Protein AF-A0A9P7D5C2-F1 (afdb_monomer_lite)

Structure (mmCIF, N/CA/C/O backbone):
data_AF-A0A9P7D5C2-F1
#
_entry.id   AF-A0A9P7D5C2-F1
#
loop_
_atom_site.group_PDB
_atom_site.id
_atom_site.type_symbol
_atom_site.label_atom_id
_atom_site.label_alt_id
_atom_site.label_comp_id
_atom_site.label_asym_id
_atom_site.label_entity_id
_atom_site.label_seq_id
_atom_site.pdbx_PDB_ins_code
_atom_site.Cartn_x
_atom_site.Cartn_y
_atom_site.Cartn_z
_atom_site.occupancy
_atom_site.B_iso_or_equiv
_atom_site.auth_seq_id
_atom_site.auth_comp_id
_atom_site.auth_asym_id
_atom_site.auth_atom_id
_atom_site.pdbx_PDB_model_num
ATOM 1 N N . MET A 1 1 ? 11.052 4.317 -36.067 1.00 33.00 1 MET A N 1
ATOM 2 C CA . MET A 1 1 ? 11.381 5.664 -35.545 1.00 33.00 1 MET A CA 1
ATOM 3 C C . MET A 1 1 ? 10.535 5.873 -34.302 1.00 33.00 1 MET A C 1
ATOM 5 O O . MET A 1 1 ? 9.346 5.599 -34.363 1.00 33.00 1 MET A O 1
ATOM 9 N N . GLY A 1 2 ? 11.192 6.151 -33.175 1.00 36.62 2 GLY A N 1
ATOM 10 C CA . GLY A 1 2 ? 10.729 5.824 -31.823 1.00 36.62 2 GLY A CA 1
ATOM 11 C C . GLY A 1 2 ? 9.458 6.531 -31.360 1.00 36.62 2 GLY A C 1
ATOM 12 O O . GLY A 1 2 ? 9.366 7.755 -31.401 1.00 36.62 2 GLY A O 1
ATOM 13 N N . SER A 1 3 ? 8.515 5.739 -30.855 1.00 32.69 3 SER A N 1
ATOM 14 C CA . SER A 1 3 ? 7.483 6.190 -29.929 1.00 32.69 3 SER A CA 1
ATOM 15 C C . SER A 1 3 ? 8.155 6.454 -28.584 1.00 32.69 3 SER A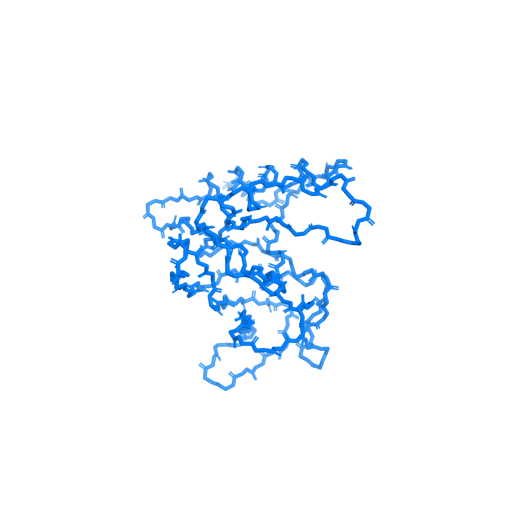 C 1
ATOM 17 O O . SER A 1 3 ? 8.558 5.519 -27.896 1.00 32.69 3 SER A O 1
ATOM 19 N N . ALA A 1 4 ? 8.352 7.725 -28.245 1.00 37.59 4 ALA A N 1
ATOM 20 C CA . ALA A 1 4 ? 8.834 8.113 -26.929 1.00 37.59 4 ALA A CA 1
ATOM 21 C C . ALA A 1 4 ? 7.786 7.714 -25.876 1.00 37.59 4 ALA A C 1
ATOM 23 O O . ALA A 1 4 ? 6.708 8.305 -25.814 1.00 37.59 4 ALA A O 1
ATOM 24 N N . ASP A 1 5 ? 8.101 6.689 -25.086 1.00 38.50 5 ASP A N 1
ATOM 25 C CA . ASP A 1 5 ? 7.340 6.267 -23.914 1.00 38.50 5 ASP A CA 1
ATOM 26 C C . ASP A 1 5 ? 7.245 7.422 -22.908 1.00 38.50 5 ASP A C 1
ATOM 28 O O . ASP A 1 5 ? 8.191 7.738 -22.189 1.00 38.50 5 ASP A O 1
ATOM 32 N N . TYR A 1 6 ? 6.079 8.059 -22.836 1.00 41.59 6 TYR A N 1
ATOM 33 C CA . TYR A 1 6 ? 5.783 9.168 -21.921 1.00 41.59 6 TYR A CA 1
ATOM 34 C C . TYR A 1 6 ? 5.429 8.683 -20.496 1.00 41.59 6 TYR A C 1
ATOM 36 O O . TYR A 1 6 ? 4.639 9.308 -19.790 1.00 41.59 6 TYR A O 1
ATOM 44 N N . HIS A 1 7 ? 5.954 7.528 -20.073 1.00 47.44 7 HIS A N 1
ATOM 45 C CA . HIS A 1 7 ? 5.441 6.784 -18.914 1.00 47.44 7 HIS A CA 1
ATOM 46 C C . HIS A 1 7 ? 6.218 6.953 -17.603 1.00 47.44 7 HIS A C 1
ATOM 48 O O . HIS A 1 7 ? 5.824 6.354 -16.604 1.00 47.44 7 HIS A O 1
ATOM 54 N N . ASP A 1 8 ? 7.253 7.795 -17.557 1.00 58.00 8 ASP A N 1
ATOM 55 C CA . ASP A 1 8 ? 8.137 7.860 -16.385 1.00 58.00 8 ASP A CA 1
ATOM 56 C C . ASP A 1 8 ? 8.519 9.279 -15.933 1.00 58.00 8 ASP A C 1
ATOM 58 O O . ASP A 1 8 ? 9.612 9.522 -15.424 1.00 58.00 8 ASP A O 1
ATOM 62 N N . THR A 1 9 ? 7.627 10.255 -16.120 1.00 61.19 9 THR A N 1
ATOM 63 C CA . THR A 1 9 ? 7.868 11.607 -15.602 1.00 61.19 9 THR A CA 1
ATOM 64 C C . THR A 1 9 ? 7.656 11.637 -14.096 1.00 61.19 9 THR A C 1
ATOM 66 O O . THR A 1 9 ? 6.588 11.235 -13.624 1.00 61.19 9 THR A O 1
ATOM 69 N N . ALA A 1 10 ? 8.680 12.126 -13.390 1.00 67.06 10 ALA A N 1
ATOM 70 C CA . ALA A 1 10 ? 8.614 12.450 -11.981 1.00 67.06 10 ALA A CA 1
ATOM 71 C C . ALA A 1 10 ? 8.383 13.967 -11.754 1.00 67.06 10 ALA A C 1
ATOM 73 O O . ALA A 1 10 ? 9.054 14.800 -12.361 1.00 67.06 10 ALA A O 1
ATOM 74 N N . ALA A 1 11 ? 7.454 14.329 -10.881 1.00 75.06 11 ALA A N 1
ATOM 75 C CA . ALA A 1 11 ? 7.002 15.641 -10.464 1.00 75.06 11 ALA A CA 1
ATOM 76 C C . ALA A 1 11 ? 7.377 15.869 -8.996 1.00 75.06 11 ALA A C 1
ATOM 78 O O . ALA A 1 11 ? 6.848 15.250 -8.074 1.00 75.06 11 ALA A O 1
ATOM 79 N N . ILE A 1 12 ? 8.285 16.812 -8.768 1.00 78.12 12 ILE A N 1
ATOM 80 C CA . ILE A 1 12 ? 8.681 17.231 -7.425 1.00 78.12 12 ILE A CA 1
ATOM 81 C C . ILE A 1 12 ? 7.729 18.337 -6.974 1.00 78.12 12 ILE A C 1
ATOM 83 O O . ILE A 1 12 ? 7.532 19.322 -7.683 1.00 78.12 12 ILE A O 1
ATOM 87 N N . VAL A 1 13 ? 7.147 18.189 -5.785 1.00 82.69 13 VAL A N 1
ATOM 88 C CA . VAL A 1 13 ? 6.187 19.152 -5.233 1.00 82.69 13 VAL A CA 1
ATOM 89 C C . VAL A 1 13 ? 6.585 19.618 -3.843 1.00 82.69 13 VAL A C 1
ATOM 91 O O . VAL A 1 13 ? 7.233 18.896 -3.089 1.00 82.69 13 VAL A O 1
ATOM 94 N N . ALA A 1 14 ? 6.170 20.837 -3.499 1.00 79.38 14 ALA A N 1
ATOM 95 C CA . ALA A 1 14 ? 6.579 21.504 -2.267 1.00 79.38 14 ALA A CA 1
ATOM 96 C C . ALA A 1 14 ? 5.968 20.897 -0.991 1.00 79.38 14 ALA A C 1
ATOM 98 O O . ALA A 1 14 ? 6.548 21.035 0.083 1.00 79.38 14 ALA A O 1
ATOM 99 N N . THR A 1 15 ? 4.800 20.245 -1.075 1.00 77.12 15 THR A N 1
ATOM 100 C CA . THR A 1 15 ? 4.089 19.727 0.106 1.00 77.12 15 THR A CA 1
ATOM 101 C C . THR A 1 15 ? 3.564 18.307 -0.097 1.00 77.12 15 THR A C 1
ATOM 103 O O . THR A 1 15 ? 3.229 17.891 -1.209 1.00 77.12 15 THR A O 1
ATOM 106 N N . ASN A 1 16 ? 3.440 17.563 1.009 1.00 74.38 16 ASN A N 1
ATOM 107 C CA . ASN A 1 16 ? 2.835 16.227 1.006 1.00 74.38 16 ASN A CA 1
ATOM 108 C C . ASN A 1 16 ? 1.371 16.253 0.553 1.00 74.38 16 ASN A C 1
ATOM 110 O O . ASN A 1 16 ? 0.974 15.377 -0.204 1.00 74.38 16 ASN A O 1
ATOM 114 N N . ALA A 1 17 ? 0.613 17.286 0.932 1.00 75.12 17 ALA A N 1
ATOM 115 C CA . ALA A 1 17 ? -0.782 17.439 0.528 1.00 75.12 17 ALA A CA 1
ATOM 116 C C . ALA A 1 17 ? -0.934 17.543 -1.000 1.00 75.12 17 ALA A C 1
ATOM 118 O O . ALA A 1 17 ? -1.769 16.864 -1.592 1.00 75.12 17 ALA A O 1
ATOM 119 N N . VAL A 1 18 ? -0.083 18.335 -1.666 1.00 79.81 18 VAL A N 1
ATOM 120 C CA . VAL A 1 18 ? -0.099 18.434 -3.137 1.00 79.81 18 VAL A CA 1
ATOM 121 C C . VAL A 1 18 ? 0.297 17.099 -3.770 1.00 79.81 18 VAL A C 1
ATOM 123 O O . VAL A 1 18 ? -0.328 16.663 -4.734 1.00 79.81 18 VAL A O 1
ATOM 126 N N . ARG A 1 19 ? 1.297 16.412 -3.203 1.00 79.69 19 ARG A N 1
ATOM 127 C CA . ARG A 1 19 ? 1.738 15.092 -3.677 1.00 79.69 19 ARG A CA 1
ATOM 128 C C . ARG A 1 19 ? 0.621 14.055 -3.605 1.00 79.69 19 ARG A C 1
ATOM 130 O O . ARG A 1 19 ? 0.450 13.278 -4.535 1.00 79.69 19 ARG A O 1
AT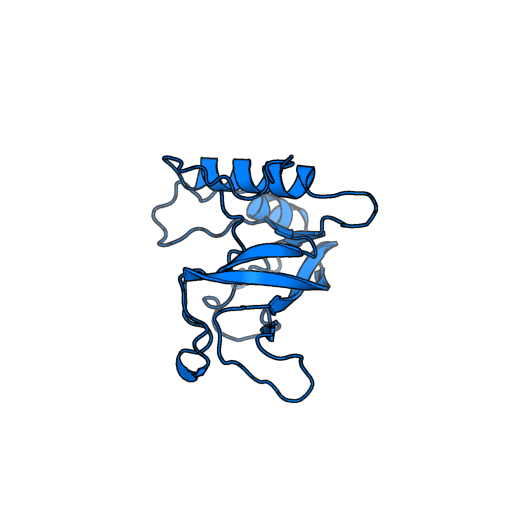OM 137 N N . GLU A 1 20 ? -0.137 14.042 -2.515 1.00 77.44 20 GLU A N 1
ATOM 138 C CA . GLU A 1 20 ? -1.268 13.132 -2.313 1.00 77.44 20 GLU A CA 1
ATOM 139 C C . GLU A 1 20 ? -2.382 13.374 -3.329 1.00 77.44 20 GLU A C 1
ATOM 141 O O . GLU A 1 20 ? -2.839 12.421 -3.957 1.00 77.44 20 GLU A O 1
ATOM 146 N N . VAL A 1 21 ? -2.752 14.636 -3.563 1.00 81.44 21 VAL A N 1
ATOM 147 C CA . VAL A 1 21 ? -3.768 15.003 -4.561 1.00 81.44 21 VAL A CA 1
ATOM 148 C C . VAL A 1 21 ? -3.335 14.592 -5.969 1.00 81.44 21 VAL A C 1
ATOM 150 O O . VAL A 1 21 ? -4.095 13.937 -6.682 1.00 81.44 21 VAL A O 1
ATOM 153 N N . LEU A 1 22 ? -2.101 14.914 -6.371 1.00 82.50 22 LEU A N 1
ATOM 154 C CA . LEU A 1 22 ? -1.584 14.526 -7.687 1.00 82.50 22 LEU A CA 1
ATOM 155 C C . LEU A 1 22 ? -1.538 13.009 -7.857 1.00 82.50 22 LEU A C 1
ATOM 157 O O . LEU A 1 22 ? -1.901 12.493 -8.914 1.00 82.50 22 LEU A O 1
ATOM 161 N N . ASN A 1 23 ? -1.144 12.290 -6.810 1.00 81.06 23 ASN A N 1
ATOM 162 C CA . ASN A 1 23 ? -1.107 10.839 -6.844 1.00 81.06 23 ASN A CA 1
ATOM 163 C C . ASN A 1 23 ? -2.516 10.237 -6.929 1.00 81.06 23 ASN A C 1
ATOM 165 O O . ASN A 1 23 ? -2.735 9.327 -7.723 1.00 81.06 23 ASN A O 1
ATOM 169 N N . ALA A 1 24 ? -3.497 10.774 -6.204 1.00 80.31 24 ALA A N 1
ATOM 170 C CA . ALA A 1 24 ? -4.888 10.343 -6.331 1.00 80.31 24 ALA A CA 1
ATOM 171 C C . ALA A 1 24 ? -5.422 10.559 -7.759 1.00 80.31 24 ALA A C 1
ATOM 173 O O . ALA A 1 24 ? -6.010 9.650 -8.348 1.00 80.31 24 ALA A O 1
ATOM 174 N N . HIS A 1 25 ? -5.145 11.720 -8.365 1.00 83.56 25 HIS A N 1
ATOM 175 C CA . HIS A 1 25 ? -5.525 11.992 -9.754 1.00 83.56 25 HIS A CA 1
ATOM 176 C C . HIS A 1 25 ? -4.828 11.059 -10.747 1.00 83.56 25 HIS A C 1
ATOM 178 O O . HIS A 1 25 ? -5.479 10.522 -11.642 1.00 83.56 25 HIS A O 1
ATOM 184 N N . LYS A 1 26 ? -3.522 10.823 -10.584 1.00 83.19 26 LYS A N 1
ATOM 185 C CA . LYS A 1 26 ? -2.760 9.914 -11.448 1.00 83.19 26 LYS A CA 1
ATOM 186 C C . LYS A 1 26 ? -3.247 8.473 -11.304 1.00 83.19 26 LYS A C 1
ATOM 188 O O . LYS A 1 26 ? -3.337 7.774 -12.312 1.00 83.19 26 LYS A O 1
ATOM 193 N N . ALA A 1 27 ? -3.611 8.036 -10.097 1.00 82.88 27 ALA A N 1
ATOM 194 C CA . ALA A 1 27 ? -4.194 6.718 -9.865 1.00 82.88 27 ALA A CA 1
ATOM 195 C C . ALA A 1 27 ? -5.536 6.569 -10.591 1.00 82.88 27 ALA A C 1
ATOM 197 O O . ALA A 1 27 ? -5.711 5.625 -11.359 1.00 82.88 27 ALA A O 1
ATOM 198 N N . ALA A 1 28 ? -6.437 7.541 -10.427 1.00 85.50 28 ALA A N 1
ATOM 199 C CA . ALA A 1 28 ? -7.732 7.553 -11.101 1.00 85.50 28 ALA A CA 1
ATOM 200 C C . ALA A 1 28 ? -7.598 7.580 -12.634 1.00 85.50 28 ALA A C 1
ATOM 202 O O . ALA A 1 28 ? -8.274 6.821 -13.319 1.00 85.50 28 ALA A O 1
ATOM 203 N N . ALA A 1 29 ? -6.682 8.391 -13.174 1.00 84.94 29 ALA A N 1
ATOM 204 C CA . ALA A 1 29 ? -6.434 8.482 -14.614 1.00 84.94 29 ALA A CA 1
ATOM 205 C C . ALA A 1 29 ? -5.761 7.227 -15.202 1.00 84.94 29 ALA A C 1
ATOM 207 O O . ALA A 1 29 ? -5.920 6.935 -16.384 1.00 84.94 29 ALA A O 1
ATOM 208 N N . SER A 1 30 ? -5.008 6.478 -14.389 1.00 83.81 30 SER A N 1
ATOM 209 C CA . SER A 1 30 ? -4.338 5.238 -14.814 1.00 83.81 30 SER A CA 1
ATOM 210 C C . SER A 1 30 ? -5.281 4.034 -14.870 1.00 83.81 30 SER A C 1
ATOM 212 O O . SER A 1 30 ? -4.902 2.973 -15.376 1.00 83.81 30 SER A O 1
ATOM 214 N N . CYS A 1 31 ? -6.496 4.180 -14.341 1.00 82.19 31 CYS A N 1
ATOM 215 C CA . CYS A 1 31 ? -7.504 3.137 -14.363 1.00 82.19 31 CYS A CA 1
ATOM 216 C C . CYS A 1 31 ? -8.185 3.098 -15.732 1.00 82.19 31 CYS A C 1
ATOM 218 O O . CYS A 1 31 ? -8.779 4.068 -16.194 1.00 82.19 31 CYS A O 1
ATOM 220 N N . THR A 1 32 ? -8.082 1.949 -16.387 1.00 80.62 32 THR A N 1
ATOM 221 C CA . THR A 1 32 ? -8.748 1.636 -17.655 1.00 80.62 32 THR A CA 1
ATOM 222 C C . THR A 1 32 ? -9.740 0.497 -17.425 1.00 80.62 32 THR A C 1
ATOM 224 O O . THR A 1 32 ? -9.834 -0.022 -16.314 1.00 80.62 32 THR A O 1
ATOM 227 N N . ALA A 1 33 ? -10.460 0.053 -18.460 1.00 71.69 33 ALA A N 1
ATOM 228 C CA . ALA A 1 33 ? -11.442 -1.034 -18.341 1.00 71.69 33 ALA A CA 1
ATOM 229 C C . ALA A 1 33 ? -10.903 -2.308 -17.645 1.00 71.69 33 ALA A C 1
ATOM 231 O O . ALA A 1 33 ? -11.666 -3.013 -16.993 1.00 71.69 33 ALA A O 1
ATOM 232 N N . ASN A 1 34 ? -9.590 -2.563 -17.725 1.00 74.44 34 ASN A N 1
ATOM 233 C CA . ASN A 1 34 ? -8.934 -3.732 -17.127 1.00 74.44 34 ASN A CA 1
ATOM 234 C C . ASN A 1 34 ? -8.191 -3.437 -15.809 1.00 74.44 34 ASN A C 1
ATOM 236 O O . ASN A 1 34 ? -7.634 -4.354 -15.215 1.00 74.44 34 ASN A O 1
ATOM 240 N N . LYS A 1 35 ? -8.140 -2.179 -15.353 1.00 81.19 35 LYS A N 1
ATOM 241 C CA . LYS A 1 35 ? -7.480 -1.779 -14.101 1.00 81.19 35 LYS A CA 1
ATOM 242 C C . LYS A 1 35 ? -8.497 -1.106 -13.195 1.00 81.19 35 LYS A C 1
ATOM 244 O O . LYS A 1 35 ? -8.795 0.075 -13.354 1.00 81.19 35 LYS A O 1
ATOM 249 N N . LYS A 1 36 ? -9.034 -1.872 -12.249 1.00 88.50 36 LYS A N 1
ATOM 250 C CA . LYS A 1 36 ? -10.01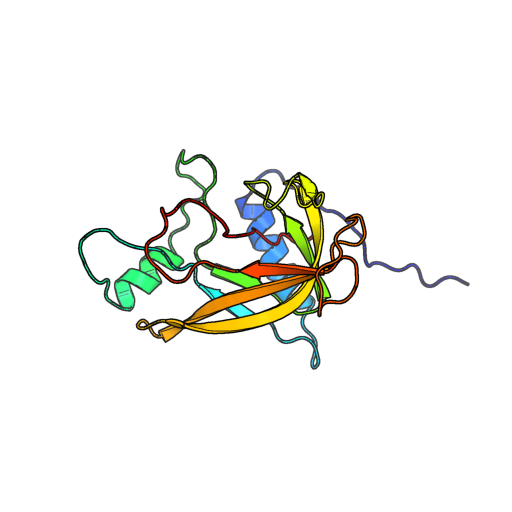0 -1.371 -11.283 1.00 88.50 36 LYS A CA 1
ATOM 251 C C . LYS A 1 36 ? -9.302 -0.592 -10.175 1.00 88.50 36 LYS A C 1
ATOM 253 O O . LYS A 1 36 ? -8.399 -1.121 -9.530 1.00 88.50 36 LYS A O 1
ATOM 258 N N . LEU A 1 37 ? -9.752 0.639 -9.936 1.00 89.69 37 LEU A N 1
ATOM 259 C CA . LEU A 1 37 ? -9.352 1.406 -8.761 1.00 89.69 37 LEU A CA 1
ATOM 260 C C . LEU A 1 37 ? -10.031 0.825 -7.519 1.00 89.69 37 LEU A C 1
ATOM 262 O O . LEU A 1 37 ? -11.251 0.648 -7.492 1.00 89.69 37 LEU A O 1
ATOM 266 N N . VAL A 1 38 ? -9.244 0.563 -6.487 1.00 89.81 38 VAL A N 1
ATOM 267 C CA . VAL A 1 38 ? -9.697 0.120 -5.172 1.00 89.81 38 VAL A CA 1
ATOM 268 C C . VAL A 1 38 ? -9.443 1.254 -4.189 1.00 89.81 38 VAL A C 1
ATOM 270 O O . VAL A 1 38 ? -8.314 1.722 -4.058 1.00 89.81 38 VAL A O 1
ATOM 273 N N . VAL A 1 39 ? -10.494 1.714 -3.515 1.00 89.50 39 VAL A N 1
ATOM 274 C CA . VAL A 1 39 ? -10.392 2.720 -2.454 1.00 89.50 39 VAL A CA 1
ATOM 275 C C . VAL A 1 39 ? -10.404 1.984 -1.122 1.00 89.50 39 VAL A C 1
ATOM 277 O O . VAL A 1 39 ? -11.395 1.343 -0.783 1.00 89.50 39 VAL A O 1
ATOM 280 N N . CYS A 1 40 ? -9.299 2.062 -0.389 1.00 86.38 40 CYS A N 1
ATOM 281 C CA . CYS A 1 40 ? -9.136 1.414 0.903 1.00 86.38 40 CYS A CA 1
ATOM 282 C C . CYS A 1 40 ? -9.142 2.470 2.007 1.00 86.38 40 CYS A C 1
ATOM 284 O O . CYS A 1 40 ? -8.309 3.379 1.995 1.00 86.38 40 CYS A O 1
ATOM 286 N N . ALA A 1 41 ? -10.055 2.336 2.961 1.00 84.69 41 ALA A N 1
ATOM 287 C CA . ALA A 1 41 ? -10.056 3.109 4.191 1.00 84.69 41 ALA A CA 1
ATOM 288 C C . ALA A 1 41 ? -8.927 2.644 5.122 1.00 84.69 41 ALA A C 1
ATOM 290 O O . ALA A 1 41 ? -8.593 1.455 5.178 1.00 84.69 41 ALA A O 1
ATOM 291 N N . ALA A 1 42 ? -8.345 3.592 5.854 1.00 80.00 42 ALA A N 1
ATOM 292 C CA . ALA A 1 42 ? -7.494 3.299 6.993 1.00 80.00 42 ALA A CA 1
ATOM 293 C C . ALA A 1 42 ? -8.324 2.615 8.087 1.00 80.00 42 ALA A C 1
ATOM 295 O O . ALA A 1 42 ? -9.490 2.946 8.306 1.00 80.00 42 ALA A O 1
ATOM 296 N N . LEU A 1 43 ? -7.724 1.639 8.763 1.00 75.62 43 LEU A N 1
ATOM 297 C CA . LEU A 1 43 ? -8.364 0.938 9.868 1.00 75.62 43 LEU A CA 1
ATOM 298 C C . LEU A 1 43 ? -7.738 1.413 11.179 1.00 75.62 43 LEU A C 1
ATOM 300 O O . LEU A 1 43 ? -6.775 0.825 11.671 1.00 75.62 43 LEU A O 1
ATOM 304 N N . ASP A 1 44 ? -8.279 2.500 11.721 1.00 68.56 44 ASP A N 1
ATOM 305 C CA . ASP A 1 44 ? -7.844 3.050 13.001 1.00 68.56 44 ASP A CA 1
ATOM 306 C C . ASP A 1 44 ? -8.597 2.400 14.164 1.00 68.56 44 ASP A C 1
ATOM 308 O O . ASP A 1 44 ? -9.774 2.049 14.069 1.00 68.56 44 ASP A O 1
ATOM 312 N N . LYS A 1 45 ? -7.909 2.240 15.298 1.00 63.72 45 LYS A N 1
ATOM 313 C CA . LYS A 1 45 ? -8.534 1.810 16.552 1.00 63.72 45 LYS A CA 1
ATOM 314 C C . LYS A 1 45 ? -8.631 2.995 17.493 1.00 63.72 45 LYS A C 1
ATOM 316 O O . LYS A 1 45 ? -7.616 3.457 18.012 1.00 63.72 45 LYS A O 1
ATOM 321 N N . CYS A 1 46 ? -9.850 3.435 17.778 1.00 60.50 46 CYS A N 1
ATOM 322 C CA . CYS A 1 46 ? -10.098 4.335 18.893 1.00 60.50 46 CYS A CA 1
ATOM 323 C C . CYS A 1 46 ? -10.138 3.521 20.188 1.00 60.50 46 CYS A C 1
ATOM 325 O O . CYS A 1 46 ? -10.899 2.566 20.331 1.00 60.50 46 CYS A O 1
ATOM 327 N N . THR A 1 47 ? -9.268 3.858 21.137 1.00 58.56 47 THR A N 1
ATOM 328 C CA . THR A 1 47 ? -9.259 3.210 22.449 1.00 58.56 47 THR A CA 1
ATOM 329 C C . THR A 1 47 ? -10.536 3.557 23.211 1.00 58.56 47 THR A C 1
ATOM 331 O O . THR A 1 47 ? -10.751 4.721 23.536 1.00 58.56 47 THR A O 1
ATOM 334 N N . GLY A 1 48 ? -11.338 2.543 23.546 1.00 60.19 48 GLY A N 1
ATOM 335 C CA . GLY A 1 48 ? -12.390 2.633 24.565 1.00 60.19 48 GLY A CA 1
ATOM 336 C C . GLY A 1 48 ? -13.825 2.834 24.070 1.00 60.19 48 GLY A C 1
ATOM 337 O O . GLY A 1 48 ? -14.730 2.726 24.892 1.00 60.19 48 GLY A O 1
ATOM 338 N N . GLN A 1 49 ? -14.060 3.066 22.774 1.00 63.12 49 GLN A N 1
ATOM 339 C CA . GLN A 1 49 ? -15.416 3.211 22.233 1.00 63.12 49 GLN A CA 1
ATOM 340 C C . GLN A 1 49 ? -15.490 2.733 20.778 1.00 63.12 49 GLN A C 1
ATOM 342 O O . GLN A 1 49 ? -14.624 3.068 19.969 1.00 63.12 49 GLN A O 1
ATOM 347 N N . GLU A 1 50 ? -16.517 1.943 20.450 1.00 66.81 50 GLU A N 1
ATOM 348 C CA . GLU A 1 50 ? -16.855 1.654 19.056 1.00 66.81 50 GLU A CA 1
ATOM 349 C C . GLU A 1 50 ? -17.403 2.930 18.418 1.00 66.81 50 GLU A C 1
ATOM 351 O O . GLU A 1 50 ? -18.354 3.528 18.925 1.00 66.81 50 GLU A O 1
ATOM 356 N N . LEU A 1 51 ? -16.767 3.368 17.335 1.00 71.56 51 LEU A N 1
ATOM 357 C CA . LEU A 1 51 ? -17.217 4.528 16.579 1.00 71.56 51 LEU A CA 1
ATOM 358 C C . LEU A 1 51 ? -18.430 4.166 15.726 1.00 71.56 51 LEU A C 1
ATOM 360 O O . LEU A 1 51 ? -18.486 3.096 15.115 1.00 71.56 51 LEU A O 1
ATOM 364 N N . SER A 1 52 ? -19.371 5.098 15.626 1.00 81.25 52 SER A N 1
ATOM 365 C CA . SER A 1 52 ? -20.433 5.032 14.629 1.00 81.25 52 SER A CA 1
ATOM 366 C C . SER A 1 52 ? -19.873 5.164 13.206 1.00 81.25 52 SER A C 1
ATOM 368 O O . SER A 1 52 ? -18.764 5.657 12.980 1.00 81.25 52 SER A O 1
ATOM 370 N N . CYS A 1 53 ? -20.662 4.750 12.209 1.00 79.44 53 CYS A N 1
ATOM 371 C CA . CYS A 1 53 ? -20.275 4.874 10.799 1.00 79.44 53 CYS A CA 1
ATOM 372 C C . CYS A 1 53 ? -19.994 6.335 10.401 1.00 79.44 53 CYS A C 1
ATOM 374 O O . CYS A 1 53 ? -19.084 6.591 9.616 1.00 79.44 53 CYS A O 1
ATOM 376 N N . GLU A 1 54 ? -20.748 7.284 10.962 1.00 83.00 54 GLU A N 1
ATOM 377 C CA . GLU A 1 54 ? -20.601 8.721 10.697 1.00 83.00 54 GLU A CA 1
ATOM 378 C C . GLU A 1 54 ? -19.299 9.279 11.281 1.00 83.00 54 GLU A C 1
ATOM 380 O O . GLU A 1 54 ? -18.589 10.032 10.615 1.00 83.00 54 GLU A O 1
ATOM 385 N N . GLU A 1 55 ? -18.940 8.870 12.500 1.00 80.75 55 GLU A N 1
ATOM 386 C CA . GLU A 1 55 ? -17.676 9.264 13.131 1.00 80.75 55 GLU A CA 1
ATOM 387 C C . GLU A 1 55 ? -16.475 8.675 12.386 1.00 80.75 55 GLU A C 1
ATOM 389 O O . GLU A 1 55 ? -15.490 9.378 12.153 1.00 80.75 55 GLU A O 1
ATOM 394 N N . CYS A 1 56 ? -16.573 7.416 11.946 1.00 79.00 56 CYS A N 1
ATOM 395 C CA . CYS A 1 56 ? -15.572 6.799 11.077 1.00 79.00 56 CYS A CA 1
ATOM 396 C C . CYS A 1 56 ? -15.394 7.596 9.777 1.00 79.00 56 CYS A C 1
ATOM 398 O O . CYS A 1 56 ? -14.271 7.957 9.432 1.00 79.00 56 CYS A O 1
ATOM 400 N N . ASP A 1 57 ? -16.483 7.924 9.078 1.00 82.81 57 ASP A N 1
ATOM 401 C CA . ASP A 1 57 ? -16.432 8.720 7.845 1.00 82.81 57 ASP A CA 1
ATOM 402 C C . ASP A 1 57 ? -15.785 10.097 8.075 1.00 82.81 57 ASP A C 1
ATOM 404 O O . ASP A 1 57 ? -14.939 10.543 7.293 1.00 82.81 57 ASP A O 1
ATOM 408 N N . MET A 1 58 ? -16.137 10.759 9.181 1.00 82.88 58 MET A N 1
ATOM 409 C CA . MET A 1 58 ? -15.581 12.057 9.557 1.00 82.88 58 MET A CA 1
ATOM 410 C C . MET A 1 58 ? -14.069 11.983 9.801 1.00 82.88 58 MET A C 1
ATOM 412 O O . MET A 1 58 ? -13.327 12.828 9.296 1.00 82.88 58 MET A O 1
ATOM 416 N N . LEU A 1 59 ? -13.600 10.973 10.540 1.00 79.81 59 LEU A N 1
ATOM 417 C CA . LEU A 1 59 ? -12.175 10.781 10.822 1.00 79.81 59 LEU A CA 1
ATOM 418 C C . LEU A 1 59 ? -11.383 10.448 9.557 1.00 79.81 59 LEU A C 1
ATOM 420 O O . LEU A 1 59 ? -10.320 11.023 9.335 1.00 79.81 59 LEU A O 1
ATOM 424 N N . LEU A 1 60 ? -11.924 9.598 8.682 1.00 79.44 60 LEU A N 1
ATOM 425 C CA . LEU A 1 60 ? -11.268 9.230 7.424 1.00 79.44 60 LEU A CA 1
ATOM 426 C C . LEU A 1 60 ? -11.163 10.407 6.436 1.00 79.44 60 LEU A C 1
ATOM 428 O O . LEU A 1 60 ? -10.297 10.407 5.555 1.00 79.44 60 LEU A O 1
ATOM 432 N N . LYS A 1 61 ? -12.041 11.409 6.563 1.00 81.19 61 LYS A N 1
ATOM 433 C CA . LYS A 1 61 ? -12.013 12.662 5.787 1.00 81.19 61 LYS A CA 1
ATO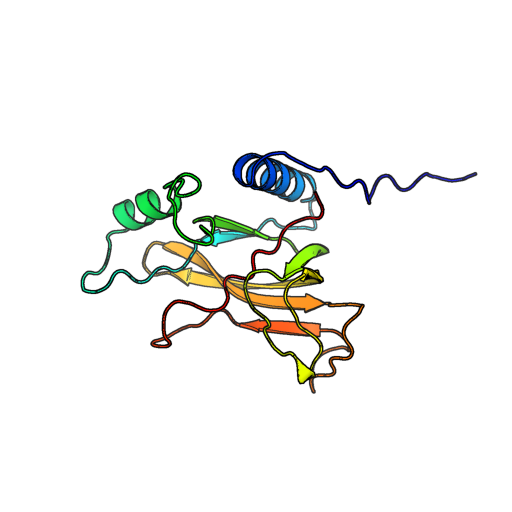M 434 C C . LYS A 1 61 ? -11.168 13.756 6.436 1.00 81.19 61 LYS A C 1
ATOM 436 O O . LYS A 1 61 ? -10.881 14.765 5.785 1.00 81.19 61 LYS A O 1
ATOM 441 N N . LEU A 1 62 ? -10.770 13.591 7.697 1.00 74.94 62 LEU A N 1
ATOM 442 C CA . LEU A 1 62 ? -10.022 14.604 8.424 1.00 74.94 62 LEU A CA 1
ATOM 443 C C . LEU A 1 62 ? -8.612 14.742 7.838 1.00 74.94 62 LEU A C 1
ATOM 445 O O . LEU A 1 62 ? -7.781 13.839 7.916 1.00 74.94 62 LEU A O 1
ATOM 449 N N . ASN A 1 63 ? -8.314 15.910 7.268 1.00 64.56 63 ASN A N 1
ATOM 450 C CA . ASN A 1 63 ? -6.978 16.199 6.764 1.00 64.56 63 ASN A CA 1
ATOM 451 C C . ASN A 1 63 ? -6.049 16.588 7.922 1.00 64.56 63 ASN A C 1
ATOM 453 O O . ASN A 1 63 ? -5.922 17.754 8.294 1.00 64.56 63 ASN A O 1
ATOM 457 N N . VAL A 1 64 ? -5.378 15.587 8.484 1.00 64.31 64 VAL A N 1
ATOM 458 C CA . VAL A 1 64 ? -4.383 15.752 9.552 1.00 64.31 64 VAL A CA 1
ATOM 459 C C . VAL A 1 64 ? -3.005 16.196 9.039 1.00 64.31 64 VAL A C 1
ATOM 461 O O . VAL A 1 64 ? -2.072 16.336 9.827 1.00 64.31 64 VAL A O 1
ATOM 464 N N . GLY A 1 65 ? -2.862 16.498 7.741 1.00 53.50 65 GLY A N 1
ATOM 465 C CA . GLY A 1 65 ? -1.605 16.923 7.112 1.00 53.50 65 GLY A CA 1
ATOM 466 C C . GLY A 1 65 ? -0.976 18.199 7.695 1.00 53.50 65 GLY A C 1
ATOM 467 O O . GLY A 1 65 ? 0.206 18.449 7.470 1.00 53.50 65 GLY A O 1
ATOM 468 N N . GLY A 1 66 ? -1.745 18.992 8.454 1.00 50.31 66 GLY A N 1
ATOM 469 C CA . GLY A 1 66 ? -1.277 20.182 9.176 1.00 50.31 66 GLY A CA 1
ATOM 470 C C . GLY A 1 66 ? -0.908 19.957 10.650 1.00 50.31 66 GLY A C 1
ATOM 471 O O . GLY A 1 66 ? -0.379 20.869 11.287 1.00 50.31 66 GLY A O 1
ATOM 472 N N . LEU A 1 67 ? -1.176 18.775 11.216 1.00 54.59 67 LEU A N 1
ATOM 473 C CA . LEU A 1 67 ? -0.822 18.458 12.601 1.00 54.59 67 LEU A CA 1
ATOM 474 C C . LEU A 1 67 ? 0.652 18.041 12.682 1.00 54.59 67 LEU A C 1
ATOM 476 O O . LEU A 1 67 ? 1.140 17.268 11.862 1.00 54.59 67 LEU A O 1
ATOM 480 N N . LYS A 1 68 ? 1.368 18.526 13.706 1.00 49.88 68 LYS A N 1
ATOM 481 C CA . LYS A 1 68 ? 2.794 18.236 13.980 1.00 49.88 68 LYS A CA 1
ATOM 482 C C . LYS A 1 68 ? 3.060 16.781 14.424 1.00 49.88 68 LYS A C 1
ATOM 484 O O . LYS A 1 68 ? 3.980 16.529 15.197 1.00 49.88 68 LYS A O 1
ATOM 489 N N . SER A 1 69 ? 2.250 15.821 13.990 1.00 53.44 69 SER A N 1
ATOM 490 C CA . SER A 1 69 ? 2.524 14.393 14.156 1.00 53.44 69 SER A CA 1
ATOM 491 C C . SER A 1 69 ? 3.518 13.927 13.090 1.00 53.44 69 SER A C 1
ATOM 493 O O . SER A 1 69 ? 3.463 14.375 11.948 1.00 53.44 69 SER A O 1
ATOM 495 N N . SER A 1 70 ? 4.428 13.026 13.455 1.00 51.44 70 SER A N 1
ATOM 496 C CA . SER A 1 70 ? 5.647 12.683 12.703 1.00 51.44 70 SER A CA 1
ATOM 497 C C . SER A 1 70 ? 5.456 12.064 11.310 1.00 51.44 70 SER A C 1
ATOM 499 O O . SER A 1 70 ? 6.436 11.966 10.579 1.00 51.44 70 SER A O 1
ATOM 501 N N . SER A 1 71 ? 4.243 11.697 10.894 1.00 57.03 71 SER A N 1
ATOM 502 C CA . SER A 1 71 ? 3.917 11.329 9.508 1.00 57.03 71 SER A CA 1
ATOM 503 C C . SER A 1 71 ? 2.418 11.019 9.394 1.00 57.03 71 SER A C 1
ATOM 505 O O . SER A 1 71 ? 2.039 9.858 9.560 1.00 57.03 71 SER A O 1
ATOM 507 N N . PRO A 1 72 ? 1.538 12.007 9.155 1.00 63.03 72 PRO A N 1
ATOM 508 C CA . PRO A 1 72 ? 0.123 11.709 8.979 1.00 63.03 72 PRO A CA 1
ATOM 509 C C . PRO A 1 72 ? -0.063 10.829 7.738 1.00 63.03 72 PRO A C 1
ATOM 511 O O . PRO A 1 72 ? 0.413 11.158 6.648 1.00 63.03 72 PRO A O 1
ATOM 514 N N . LEU A 1 73 ? -0.706 9.681 7.931 1.00 66.00 73 LEU A N 1
ATOM 515 C CA . LEU A 1 73 ? -1.171 8.818 6.853 1.00 66.00 73 LEU A CA 1
ATOM 516 C C . LEU A 1 73 ? -2.570 9.279 6.421 1.00 66.00 73 LEU A C 1
ATOM 518 O O . LEU A 1 73 ? -3.321 9.788 7.254 1.00 66.00 73 LEU A O 1
ATOM 522 N N . PRO A 1 74 ? -2.928 9.139 5.136 1.00 74.38 74 PRO A N 1
ATOM 523 C CA . PRO A 1 74 ? -4.248 9.526 4.669 1.00 74.38 74 PRO A CA 1
ATOM 524 C C . PRO A 1 74 ? -5.299 8.544 5.194 1.00 74.38 74 PRO A C 1
ATOM 526 O O . PRO A 1 74 ? -5.051 7.340 5.248 1.00 74.38 74 PRO A O 1
ATOM 529 N N . GLY A 1 75 ? -6.498 9.046 5.499 1.00 76.81 75 GLY A N 1
ATOM 530 C CA . GLY A 1 75 ? -7.631 8.196 5.876 1.00 76.81 75 GLY A CA 1
ATOM 531 C C . GLY A 1 75 ? -8.099 7.276 4.743 1.00 76.81 75 GLY A C 1
ATOM 532 O O . GLY A 1 75 ? -8.703 6.245 4.998 1.00 76.81 75 GLY A O 1
ATOM 533 N N . HIS A 1 76 ? -7.767 7.590 3.488 1.00 81.00 76 HIS A N 1
ATOM 534 C CA . HIS A 1 76 ? -8.005 6.708 2.348 1.00 81.00 76 HIS A CA 1
ATOM 535 C C . HIS A 1 76 ? -6.754 6.570 1.483 1.00 81.00 76 HIS A C 1
ATOM 537 O O . HIS A 1 76 ? -6.081 7.555 1.176 1.00 81.00 76 HIS A O 1
ATOM 543 N N . VAL A 1 77 ? -6.488 5.355 1.011 1.00 82.94 77 VAL A N 1
ATOM 544 C CA . VAL A 1 77 ? -5.486 5.084 -0.021 1.00 82.94 77 VAL A CA 1
ATOM 545 C C . VAL A 1 77 ? -6.163 4.463 -1.234 1.00 82.94 77 VAL A C 1
ATOM 547 O O . VAL A 1 77 ? -7.009 3.580 -1.111 1.00 82.94 77 VAL A O 1
ATOM 550 N N . THR A 1 78 ? -5.808 4.942 -2.423 1.00 86.12 78 THR A N 1
ATOM 551 C CA . THR A 1 78 ? -6.321 4.389 -3.678 1.00 86.12 78 THR A CA 1
ATOM 552 C C . THR A 1 78 ? -5.248 3.539 -4.333 1.00 86.12 78 THR A C 1
ATOM 554 O O . THR A 1 78 ? -4.110 3.980 -4.476 1.00 86.12 78 THR A O 1
ATOM 557 N N . LEU A 1 79 ? -5.602 2.306 -4.691 1.00 87.94 79 LEU A N 1
ATOM 558 C CA . LEU A 1 79 ? -4.690 1.302 -5.226 1.00 87.94 79 LEU A CA 1
ATOM 559 C C . LEU A 1 79 ? -5.258 0.678 -6.496 1.00 87.94 79 LEU A C 1
ATOM 561 O O . LEU A 1 79 ? -6.469 0.547 -6.648 1.00 87.94 79 LEU A O 1
ATOM 565 N N . TYR A 1 80 ? -4.381 0.259 -7.400 1.00 90.25 80 TYR A N 1
ATOM 566 C CA . TYR A 1 80 ? -4.752 -0.548 -8.560 1.00 90.25 80 TYR A CA 1
ATOM 567 C C . TYR A 1 80 ? -3.622 -1.521 -8.909 1.00 90.25 80 TYR A C 1
ATOM 569 O O . TYR A 1 80 ? -2.457 -1.302 -8.572 1.00 90.25 80 TYR A O 1
ATOM 577 N N . GLU A 1 81 ? -3.947 -2.613 -9.594 1.00 91.88 81 GLU A N 1
ATOM 578 C CA . GLU A 1 81 ? -2.934 -3.570 -10.042 1.00 91.88 81 GLU A CA 1
ATOM 579 C C . GLU A 1 81 ? -2.061 -2.979 -11.159 1.00 91.88 81 GLU A C 1
ATOM 581 O O . GLU A 1 81 ? -2.537 -2.418 -12.149 1.00 91.88 81 GLU A O 1
ATOM 586 N N . GLY A 1 82 ? -0.746 -3.098 -10.999 1.00 90.12 82 GLY A N 1
ATOM 587 C CA . GLY A 1 82 ? 0.253 -2.437 -11.833 1.00 90.12 82 GLY A CA 1
ATOM 588 C C . GLY A 1 82 ? 0.632 -1.032 -11.359 1.00 90.12 82 GLY A C 1
ATOM 589 O O . GLY A 1 82 ? 1.399 -0.363 -12.049 1.00 90.12 82 GLY A O 1
ATOM 590 N N . MET A 1 83 ? 0.119 -0.573 -10.215 1.00 88.19 83 MET A N 1
ATOM 591 C CA . MET A 1 83 ? 0.476 0.724 -9.644 1.00 88.19 83 MET A CA 1
ATOM 592 C C . MET A 1 83 ? 1.938 0.735 -9.174 1.00 88.19 83 MET A C 1
ATOM 594 O O . MET A 1 83 ? 2.312 -0.153 -8.402 1.00 88.19 83 MET A O 1
ATOM 598 N N . PRO A 1 84 ? 2.767 1.711 -9.596 1.00 88.56 84 PRO A N 1
ATOM 599 C CA . PRO A 1 84 ? 4.098 1.907 -9.034 1.00 88.56 84 PRO A CA 1
ATOM 600 C C . PRO A 1 84 ? 3.993 2.506 -7.633 1.00 88.56 84 PRO A C 1
ATOM 602 O O . PRO A 1 84 ? 3.188 3.409 -7.395 1.00 88.56 84 PRO A O 1
ATOM 605 N N . ILE A 1 85 ? 4.798 1.994 -6.709 1.00 87.12 85 ILE A N 1
ATOM 606 C CA . ILE A 1 85 ? 4.701 2.307 -5.285 1.00 87.12 85 ILE A CA 1
ATOM 607 C C . ILE A 1 85 ? 6.080 2.467 -4.656 1.00 87.12 85 ILE A C 1
ATOM 609 O O . ILE A 1 85 ? 7.048 1.863 -5.110 1.00 87.12 85 ILE A O 1
ATOM 613 N N . VAL A 1 86 ? 6.159 3.244 -3.578 1.00 86.25 86 VAL A N 1
ATOM 614 C CA . VAL A 1 86 ? 7.370 3.391 -2.761 1.00 86.25 86 VAL A CA 1
ATOM 615 C C . VAL A 1 86 ? 7.062 2.968 -1.332 1.00 86.25 86 VAL A C 1
ATOM 617 O O . VAL A 1 86 ? 6.127 3.485 -0.728 1.00 86.25 86 VAL A O 1
ATOM 620 N N . LEU A 1 87 ? 7.842 2.048 -0.770 1.00 83.56 87 LEU A N 1
ATOM 621 C CA . LEU A 1 87 ? 7.737 1.679 0.638 1.00 83.56 87 LEU A CA 1
ATOM 622 C C . LEU A 1 87 ? 8.146 2.873 1.510 1.00 83.56 87 LEU A C 1
ATOM 624 O O . LEU A 1 87 ? 9.211 3.445 1.307 1.00 83.56 87 LEU A O 1
ATOM 628 N N . ARG A 1 88 ? 7.319 3.258 2.487 1.00 77.44 88 ARG A N 1
ATOM 629 C CA . ARG A 1 88 ? 7.618 4.359 3.417 1.00 77.44 88 ARG A CA 1
ATOM 630 C C . ARG A 1 88 ? 7.522 3.942 4.882 1.00 77.44 88 ARG A C 1
ATOM 632 O O . ARG A 1 88 ? 6.956 2.905 5.208 1.00 77.44 88 ARG A O 1
ATOM 639 N N . LEU A 1 89 ? 7.997 4.843 5.745 1.00 72.31 89 LEU A N 1
ATOM 640 C CA . LEU A 1 89 ? 7.949 4.821 7.212 1.00 72.31 89 LEU A CA 1
ATOM 641 C C . LEU A 1 89 ? 8.965 3.872 7.842 1.00 72.31 89 LEU A C 1
ATOM 643 O O . LEU A 1 89 ? 9.900 4.333 8.495 1.00 72.31 89 LEU A O 1
ATOM 647 N N . HIS A 1 90 ? 8.828 2.570 7.611 1.00 72.25 90 HIS A N 1
ATOM 648 C CA . HIS A 1 90 ? 9.618 1.562 8.312 1.00 72.25 90 HIS A CA 1
ATOM 649 C C . HIS A 1 90 ? 10.149 0.496 7.358 1.00 72.25 90 HIS A C 1
ATOM 651 O O . HIS A 1 90 ? 9.593 0.252 6.288 1.00 72.25 90 HIS A O 1
ATOM 657 N N . ASN A 1 91 ? 11.244 -0.143 7.764 1.00 81.75 91 ASN A N 1
ATOM 658 C CA . ASN A 1 91 ? 11.752 -1.325 7.081 1.00 81.75 91 ASN A CA 1
ATOM 659 C C . ASN A 1 91 ? 10.843 -2.506 7.430 1.00 81.75 91 ASN A C 1
ATOM 661 O O . ASN A 1 91 ? 10.584 -2.736 8.609 1.00 81.75 91 ASN A O 1
ATOM 665 N N . LEU A 1 92 ? 10.370 -3.245 6.425 1.00 82.56 92 LEU A N 1
ATOM 666 C CA . LEU A 1 92 ? 9.564 -4.447 6.663 1.00 82.56 92 LEU A CA 1
ATOM 667 C C . LEU A 1 92 ? 10.460 -5.653 6.940 1.00 82.56 92 LEU A C 1
ATOM 669 O O . LEU A 1 92 ? 10.164 -6.457 7.816 1.00 82.56 92 LEU A O 1
ATOM 673 N N . SER A 1 93 ? 11.566 -5.768 6.204 1.00 82.50 93 SER A N 1
ATOM 674 C CA . SER A 1 93 ? 12.567 -6.807 6.422 1.00 82.50 93 SER A CA 1
ATOM 675 C C . SER A 1 93 ? 13.908 -6.360 5.855 1.00 82.50 93 SER A C 1
ATOM 677 O O . SER A 1 93 ? 14.097 -6.310 4.640 1.00 82.50 93 SER A O 1
ATOM 679 N N . THR A 1 94 ? 14.850 -6.024 6.733 1.00 82.56 94 THR A N 1
ATOM 680 C CA . THR A 1 94 ? 16.213 -5.640 6.335 1.00 82.56 94 THR A CA 1
ATOM 681 C C . THR A 1 94 ? 16.957 -6.798 5.684 1.00 82.56 94 THR A C 1
ATOM 683 O O . THR A 1 94 ? 17.646 -6.591 4.690 1.00 82.56 94 THR A O 1
ATOM 686 N N . ASP A 1 95 ? 16.752 -8.014 6.187 1.00 81.50 95 ASP A N 1
ATOM 687 C CA . ASP A 1 95 ? 17.440 -9.220 5.714 1.00 81.50 95 ASP A CA 1
ATOM 688 C C . ASP A 1 95 ? 17.023 -9.593 4.286 1.00 81.50 95 ASP A C 1
ATOM 690 O O . ASP A 1 95 ? 17.825 -10.092 3.500 1.00 81.50 95 ASP A O 1
ATOM 694 N N . LEU A 1 96 ? 15.773 -9.285 3.924 1.00 82.00 96 LEU A N 1
ATOM 695 C CA . LEU A 1 96 ? 15.224 -9.491 2.581 1.00 82.00 96 LEU A CA 1
ATOM 696 C C . LEU A 1 96 ? 15.363 -8.244 1.688 1.00 82.00 96 LEU A C 1
ATOM 698 O O . LEU A 1 96 ? 14.880 -8.226 0.554 1.00 82.00 96 LEU A O 1
ATOM 702 N N . GLY A 1 97 ? 16.017 -7.191 2.187 1.00 83.00 97 GLY A N 1
ATOM 703 C CA . GLY A 1 97 ? 16.223 -5.934 1.468 1.00 83.00 97 GLY A CA 1
ATOM 704 C C . GLY A 1 97 ? 14.951 -5.112 1.253 1.00 83.00 97 GLY A C 1
ATOM 705 O O . GLY A 1 97 ? 14.939 -4.246 0.389 1.00 83.00 97 GLY A O 1
ATOM 706 N N . ILE A 1 98 ? 13.882 -5.372 2.011 1.00 85.19 98 ILE A N 1
ATOM 707 C CA . ILE A 1 98 ? 12.604 -4.653 1.945 1.00 85.19 98 ILE A CA 1
ATOM 708 C C . ILE A 1 98 ? 12.630 -3.496 2.946 1.00 85.19 98 ILE A C 1
ATOM 710 O O . ILE A 1 98 ? 12.180 -3.605 4.094 1.00 85.19 98 ILE A O 1
ATOM 714 N N . THR A 1 99 ? 13.209 -2.382 2.508 1.00 87.19 99 THR A N 1
ATOM 715 C CA . THR A 1 99 ? 13.492 -1.205 3.334 1.00 87.19 99 THR A CA 1
ATOM 716 C C . THR A 1 99 ? 12.729 0.035 2.872 1.00 87.19 99 THR A C 1
ATOM 718 O O . THR A 1 99 ? 12.251 0.128 1.741 1.00 87.19 99 THR A O 1
ATOM 721 N N . ASN A 1 100 ? 12.596 1.011 3.768 1.00 84.75 100 ASN A N 1
ATOM 722 C CA . ASN A 1 100 ? 12.013 2.312 3.455 1.00 84.75 100 ASN A CA 1
ATOM 723 C C . ASN A 1 100 ? 12.742 2.957 2.257 1.00 84.75 100 ASN A C 1
ATOM 725 O O . ASN A 1 100 ? 13.970 2.983 2.206 1.00 84.75 100 ASN A O 1
ATOM 729 N N . GLY A 1 101 ? 11.974 3.467 1.297 1.00 83.94 101 GLY A N 1
ATOM 730 C CA . GLY A 1 101 ? 12.437 4.017 0.027 1.00 83.94 101 GLY A CA 1
ATOM 731 C C . GLY A 1 101 ? 12.433 3.017 -1.131 1.00 83.94 101 GLY A C 1
ATOM 732 O O . GLY A 1 101 ? 12.550 3.442 -2.280 1.00 83.94 101 GLY A O 1
ATOM 733 N N . LEU A 1 102 ? 12.265 1.715 -0.867 1.00 88.12 102 LEU A N 1
ATOM 734 C CA . LEU A 1 102 ? 12.266 0.703 -1.920 1.00 88.12 102 LEU A CA 1
ATOM 735 C C . LEU A 1 102 ? 11.053 0.851 -2.843 1.00 88.12 102 LEU A C 1
ATOM 737 O O . LEU A 1 102 ? 9.918 1.011 -2.388 1.00 88.12 102 LEU A O 1
ATOM 741 N N . GLN A 1 103 ? 11.299 0.768 -4.148 1.00 89.25 103 GLN A N 1
ATOM 742 C CA . GLN A 1 103 ? 10.272 0.906 -5.174 1.00 89.25 103 GLN A CA 1
ATOM 743 C C . GLN A 1 103 ? 9.733 -0.457 -5.592 1.00 89.25 103 GLN A C 1
ATOM 745 O O . GLN A 1 103 ? 10.478 -1.430 -5.707 1.00 89.25 103 GLN A O 1
ATOM 750 N N . GLY A 1 104 ? 8.434 -0.521 -5.853 1.00 90.31 104 GLY A N 1
ATOM 751 C CA . GLY A 1 104 ? 7.783 -1.738 -6.305 1.00 90.31 104 GLY A CA 1
ATOM 752 C C . GLY A 1 104 ? 6.582 -1.474 -7.198 1.00 90.31 104 GLY A C 1
ATOM 753 O O . GLY A 1 104 ? 6.272 -0.338 -7.563 1.00 90.31 104 GLY A O 1
ATOM 754 N N . VAL A 1 105 ? 5.894 -2.556 -7.540 1.00 92.31 105 VAL A N 1
ATOM 755 C CA . VAL A 1 105 ? 4.671 -2.546 -8.340 1.00 92.31 105 VAL A CA 1
ATOM 756 C C . VAL A 1 105 ? 3.629 -3.427 -7.670 1.00 92.31 105 VAL A C 1
ATOM 758 O O . VAL A 1 105 ? 3.902 -4.588 -7.363 1.00 92.31 105 VAL A O 1
ATOM 761 N N . VAL A 1 106 ? 2.425 -2.896 -7.465 1.00 92.06 106 VAL A N 1
ATOM 762 C CA . VAL A 1 106 ? 1.289 -3.670 -6.948 1.00 92.06 106 VAL A CA 1
ATOM 763 C C . VAL A 1 106 ? 0.927 -4.763 -7.946 1.00 92.06 106 VAL A C 1
ATOM 765 O O . VAL A 1 106 ? 0.740 -4.491 -9.131 1.00 92.06 106 VAL A O 1
ATOM 768 N N . ARG A 1 107 ? 0.822 -6.005 -7.480 1.00 93.88 107 ARG A N 1
ATOM 769 C CA . ARG A 1 107 ? 0.442 -7.157 -8.308 1.00 93.88 107 ARG A CA 1
ATOM 770 C C . ARG A 1 107 ? -0.956 -7.648 -8.014 1.00 93.88 107 ARG A C 1
ATOM 772 O O . ARG A 1 107 ? -1.677 -7.957 -8.949 1.00 93.88 107 ARG A O 1
ATOM 779 N N . THR A 1 108 ? -1.319 -7.697 -6.740 1.00 93.44 108 THR A N 1
ATOM 780 C CA . THR A 1 108 ? -2.631 -8.172 -6.306 1.00 93.44 108 THR A CA 1
ATOM 781 C C . THR A 1 108 ? -3.032 -7.435 -5.043 1.00 93.44 108 THR A C 1
ATOM 783 O O . THR A 1 108 ? -2.186 -7.150 -4.190 1.00 93.44 108 THR A O 1
ATOM 786 N N . ILE A 1 109 ? -4.317 -7.114 -4.936 1.00 91.12 109 ILE A N 1
ATOM 787 C CA . ILE A 1 109 ? -4.899 -6.433 -3.782 1.00 91.12 109 ILE A CA 1
ATOM 788 C C . ILE A 1 109 ? -5.994 -7.337 -3.226 1.00 91.12 109 ILE A C 1
ATOM 790 O O . ILE A 1 109 ? -6.954 -7.652 -3.925 1.00 91.12 109 ILE A O 1
ATOM 794 N N . TRP A 1 110 ? -5.861 -7.725 -1.963 1.00 92.25 110 TRP A N 1
ATOM 795 C CA . TRP A 1 110 ? -6.927 -8.382 -1.220 1.00 92.25 110 TRP A CA 1
ATOM 796 C C . TRP A 1 110 ? -7.580 -7.377 -0.284 1.00 92.25 110 TRP A C 1
ATOM 798 O O . TRP A 1 110 ? -6.904 -6.611 0.409 1.00 92.25 110 TRP A O 1
ATOM 808 N N . THR A 1 111 ? -8.907 -7.381 -0.282 1.00 90.94 111 THR A N 1
ATOM 809 C CA . THR A 1 111 ? -9.729 -6.455 0.492 1.00 90.94 111 THR A CA 1
ATOM 810 C C . THR A 1 111 ? -10.802 -7.188 1.262 1.00 90.94 111 THR A C 1
ATOM 812 O O . THR A 1 111 ? -11.202 -8.289 0.885 1.00 90.94 111 THR A O 1
ATOM 815 N N . ASP A 1 112 ? -11.322 -6.517 2.274 1.00 89.00 112 ASP A N 1
ATOM 816 C CA . ASP A 1 112 ? -12.498 -6.935 3.019 1.00 89.00 112 ASP A CA 1
ATOM 817 C C . ASP A 1 112 ? -13.293 -5.687 3.459 1.00 89.00 112 ASP A C 1
ATOM 819 O O . ASP A 1 112 ? -12.885 -4.551 3.185 1.00 89.00 112 ASP A O 1
ATOM 823 N N . ILE A 1 113 ? -14.466 -5.883 4.058 1.00 87.69 113 ILE A N 1
ATOM 824 C CA . ILE A 1 113 ? -15.388 -4.816 4.459 1.00 87.69 113 ILE A CA 1
ATOM 825 C C . ILE A 1 113 ? -15.398 -4.722 5.984 1.00 87.69 113 ILE A C 1
ATOM 827 O O . ILE A 1 113 ? -15.647 -5.706 6.677 1.00 87.69 113 ILE A O 1
ATOM 831 N N . CYS A 1 114 ? -15.108 -3.541 6.529 1.00 80.69 114 CYS A N 1
ATOM 832 C CA . CYS A 1 114 ? -15.143 -3.333 7.974 1.00 80.69 114 CYS A CA 1
ATOM 833 C C . CYS A 1 114 ? -16.596 -3.212 8.481 1.00 80.69 114 CYS A C 1
ATOM 835 O O . CYS A 1 114 ? -17.503 -2.959 7.686 1.00 80.69 114 CYS A O 1
ATOM 837 N N . PRO A 1 115 ? -16.849 -3.318 9.801 1.00 79.38 115 PRO A N 1
ATOM 838 C CA . PRO A 1 115 ? -18.200 -3.180 10.358 1.00 79.38 115 PRO A CA 1
ATOM 839 C C . PRO A 1 115 ? -18.907 -1.862 10.003 1.00 79.38 115 PRO A C 1
ATOM 841 O O . PRO A 1 115 ? -20.129 -1.831 9.907 1.00 79.38 115 PRO A O 1
ATOM 844 N N . ALA A 1 116 ? -18.145 -0.790 9.756 1.00 79.38 116 ALA A N 1
ATOM 845 C CA . ALA A 1 116 ? -18.670 0.507 9.326 1.00 79.38 116 ALA A CA 1
ATOM 846 C C . ALA A 1 116 ? -19.001 0.584 7.816 1.00 79.38 116 ALA A C 1
ATOM 848 O O . ALA A 1 116 ? -19.401 1.634 7.324 1.00 79.38 116 ALA A O 1
ATOM 849 N N . GLY A 1 117 ? -18.825 -0.509 7.064 1.00 83.88 117 GLY A N 1
ATOM 850 C CA . GLY A 1 117 ? -19.158 -0.604 5.639 1.00 83.88 117 GLY A CA 1
ATOM 851 C C . GLY A 1 117 ? -18.065 -0.128 4.677 1.00 83.88 117 GLY A C 1
ATOM 852 O O . GLY A 1 117 ? -18.261 -0.181 3.462 1.00 83.88 117 GLY A O 1
ATOM 853 N N . PHE A 1 118 ? -16.904 0.302 5.176 1.00 84.44 118 PHE A N 1
ATOM 854 C CA . PHE A 1 118 ? -15.786 0.713 4.327 1.00 84.44 118 PHE A CA 1
ATOM 855 C C . PHE A 1 118 ? -14.967 -0.485 3.848 1.00 84.44 118 PHE A C 1
ATOM 857 O O . PHE A 1 118 ? -14.702 -1.428 4.593 1.00 84.44 118 PHE A O 1
ATOM 864 N N . THR A 1 119 ? -14.519 -0.423 2.595 1.00 89.19 119 THR A N 1
ATOM 865 C CA . THR A 1 119 ? -13.527 -1.366 2.069 1.00 89.19 119 THR A CA 1
ATOM 866 C C . THR A 1 119 ? -12.159 -1.023 2.640 1.00 89.19 119 THR A C 1
ATOM 868 O O . THR A 1 119 ? -11.755 0.137 2.609 1.00 89.19 119 THR A O 1
ATOM 871 N N . TYR A 1 120 ? -11.423 -2.017 3.116 1.00 86.38 120 TYR A N 1
ATOM 872 C CA . TYR A 1 120 ? -10.042 -1.861 3.559 1.00 86.38 120 TYR A CA 1
ATOM 873 C C . TYR A 1 120 ? -9.186 -2.988 2.967 1.00 86.38 120 TYR A C 1
ATOM 875 O O . TYR A 1 120 ? -9.695 -4.047 2.590 1.00 86.38 120 TYR A O 1
ATOM 883 N N . ALA A 1 121 ? -7.880 -2.759 2.833 1.00 87.50 121 ALA A N 1
ATOM 884 C CA . ALA A 1 121 ? -6.973 -3.785 2.330 1.00 87.50 121 ALA A CA 1
ATOM 885 C C . ALA A 1 121 ? -6.560 -4.728 3.470 1.00 87.50 121 ALA A C 1
ATOM 887 O O . ALA A 1 121 ? -6.169 -4.275 4.542 1.00 87.50 121 ALA A O 1
ATOM 888 N N . THR A 1 122 ? -6.616 -6.035 3.225 1.00 87.88 122 THR A N 1
ATOM 889 C CA . THR A 1 122 ? -6.133 -7.075 4.151 1.00 87.88 122 THR A CA 1
ATOM 890 C C . THR A 1 122 ? -4.689 -7.445 3.820 1.00 87.88 122 THR A C 1
ATOM 892 O O . THR A 1 122 ? -3.850 -7.657 4.698 1.00 87.88 122 THR A O 1
ATOM 895 N N . CYS A 1 123 ? -4.369 -7.487 2.526 1.00 89.62 123 CYS A N 1
ATOM 896 C CA . CYS A 1 123 ? -3.031 -7.752 2.033 1.00 89.62 123 CYS A CA 1
ATOM 897 C C . CYS A 1 123 ? -2.819 -7.112 0.657 1.00 89.62 123 CYS A C 1
ATOM 899 O O . CYS A 1 123 ? -3.728 -7.064 -0.172 1.00 89.62 123 CYS A O 1
ATOM 901 N N . VAL A 1 124 ? -1.597 -6.656 0.393 1.00 90.69 124 VAL A N 1
ATOM 902 C CA . VAL A 1 124 ? -1.171 -6.211 -0.936 1.00 90.69 124 VAL A CA 1
ATOM 903 C C . VAL A 1 124 ? 0.084 -6.976 -1.334 1.00 90.69 124 VAL A C 1
ATOM 905 O O . VAL A 1 124 ? 1.108 -6.889 -0.656 1.00 90.69 124 VAL A O 1
ATOM 908 N N . LEU A 1 125 ? 0.030 -7.714 -2.443 1.00 93.25 125 LEU A N 1
ATOM 909 C CA . LEU A 1 125 ? 1.216 -8.337 -3.024 1.00 93.25 125 LEU A CA 1
ATOM 910 C C . LEU A 1 125 ? 1.961 -7.306 -3.861 1.00 93.25 125 LEU A C 1
ATOM 912 O O . LEU A 1 125 ? 1.410 -6.764 -4.823 1.00 93.25 125 LEU A O 1
ATOM 916 N N . VAL A 1 126 ? 3.226 -7.068 -3.529 1.00 92.56 126 VAL A N 1
ATOM 917 C CA . VAL A 1 126 ? 4.072 -6.116 -4.247 1.00 92.56 126 VAL A CA 1
ATOM 918 C C . VAL A 1 126 ? 5.281 -6.826 -4.829 1.00 92.56 126 VAL A C 1
ATOM 920 O O . VAL A 1 126 ? 5.947 -7.605 -4.154 1.00 92.56 126 VAL A O 1
ATOM 923 N N . HIS A 1 127 ? 5.566 -6.532 -6.092 1.00 94.00 127 HIS A N 1
ATOM 924 C CA . HIS A 1 127 ? 6.794 -6.927 -6.760 1.00 94.00 127 HIS A CA 1
ATOM 925 C C . HIS A 1 127 ? 7.849 -5.830 -6.596 1.00 94.00 127 HIS A C 1
ATOM 927 O O . HIS A 1 127 ? 7.661 -4.720 -7.092 1.00 94.00 127 HIS A O 1
ATOM 933 N N . PHE A 1 128 ? 8.950 -6.154 -5.931 1.00 91.88 128 PHE A N 1
ATOM 934 C CA . PHE A 1 128 ? 10.096 -5.287 -5.690 1.00 91.88 128 PHE A CA 1
ATOM 935 C C . PHE A 1 128 ? 11.269 -5.739 -6.572 1.00 91.88 128 PHE A C 1
ATOM 937 O O . PHE A 1 128 ? 12.051 -6.576 -6.127 1.00 91.88 128 PHE A O 1
ATOM 944 N N . PRO A 1 129 ? 11.410 -5.230 -7.811 1.00 88.44 129 PRO A N 1
ATOM 945 C CA . PRO A 1 129 ? 12.370 -5.760 -8.789 1.00 88.44 129 PRO A CA 1
ATOM 946 C C . PRO A 1 129 ? 13.825 -5.750 -8.298 1.00 88.44 129 PRO A C 1
ATOM 948 O O . PRO A 1 129 ? 14.595 -6.635 -8.659 1.00 88.44 129 PRO A O 1
ATOM 951 N N . ASP A 1 130 ? 14.181 -4.790 -7.442 1.00 85.69 130 ASP A N 1
ATOM 952 C CA . ASP A 1 130 ? 15.531 -4.645 -6.884 1.00 85.69 130 ASP A CA 1
ATOM 953 C C . ASP A 1 130 ? 15.754 -5.468 -5.599 1.00 85.69 130 ASP A C 1
ATOM 955 O O . ASP A 1 130 ? 16.849 -5.470 -5.031 1.00 85.69 130 ASP A O 1
ATOM 959 N N . SER A 1 131 ? 14.729 -6.174 -5.111 1.00 84.00 131 SER A N 1
ATOM 960 C CA . SER A 1 131 ? 14.839 -7.048 -3.944 1.00 84.00 131 SER A CA 1
ATOM 961 C C . SER A 1 131 ? 15.309 -8.447 -4.336 1.00 84.00 131 SER A C 1
ATOM 963 O O . SER A 1 131 ? 14.888 -9.027 -5.334 1.00 84.00 131 SER A O 1
ATOM 965 N N . LYS A 1 132 ? 16.137 -9.042 -3.474 1.00 84.81 132 LYS A N 1
ATOM 966 C CA . LYS A 1 132 ? 16.586 -10.437 -3.586 1.00 84.81 132 LYS A CA 1
ATOM 967 C C . LYS A 1 132 ? 15.618 -11.429 -2.935 1.00 84.81 132 LYS A C 1
ATOM 969 O O . LYS A 1 132 ? 15.993 -12.577 -2.706 1.00 84.81 132 LYS A O 1
ATOM 974 N N . ILE A 1 133 ? 14.405 -11.000 -2.582 1.00 86.88 133 ILE A N 1
ATOM 975 C CA . ILE A 1 133 ? 13.478 -11.857 -1.855 1.00 86.88 133 ILE A CA 1
ATOM 976 C C . ILE A 1 133 ? 13.042 -13.072 -2.677 1.00 86.88 133 ILE A C 1
ATOM 978 O O . ILE A 1 133 ? 12.666 -12.977 -3.849 1.00 86.88 133 ILE A O 1
ATOM 982 N N . HIS A 1 134 ? 13.033 -14.219 -2.006 1.00 88.25 134 HIS A N 1
ATOM 983 C CA . HIS A 1 134 ? 12.468 -15.451 -2.518 1.00 88.25 134 HIS A CA 1
ATOM 984 C C . HIS A 1 134 ? 11.646 -16.125 -1.417 1.00 88.25 134 HIS A C 1
ATOM 986 O O . HIS A 1 134 ? 12.199 -16.731 -0.501 1.00 88.25 134 HIS A O 1
ATOM 992 N N . LEU A 1 135 ? 10.323 -15.970 -1.480 1.00 86.44 135 LEU A N 1
ATOM 993 C CA . LEU A 1 135 ? 9.395 -16.629 -0.563 1.00 86.44 135 LEU A CA 1
ATOM 994 C C . LEU A 1 135 ? 8.833 -17.879 -1.232 1.00 86.44 135 LEU A C 1
ATOM 996 O O . LEU A 1 1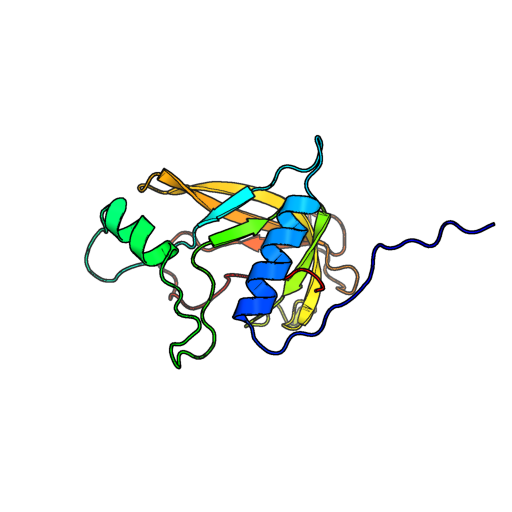35 ? 8.332 -17.817 -2.354 1.00 86.44 135 LEU A O 1
ATOM 1000 N N . THR A 1 136 ? 8.889 -19.010 -0.535 1.00 89.19 136 THR A N 1
ATOM 1001 C CA . THR A 1 136 ? 8.320 -20.270 -1.021 1.00 89.19 136 THR A CA 1
ATOM 1002 C C . THR A 1 136 ? 6.841 -20.089 -1.364 1.00 89.19 136 THR A C 1
ATOM 1004 O O . THR A 1 136 ? 6.064 -19.612 -0.540 1.00 89.19 136 THR A O 1
ATOM 1007 N N . GLY A 1 137 ? 6.446 -20.477 -2.578 1.00 88.56 137 GLY A N 1
ATOM 1008 C CA . GLY A 1 137 ? 5.066 -20.346 -3.059 1.00 88.56 137 GLY A CA 1
ATOM 1009 C C . GLY A 1 137 ? 4.726 -18.993 -3.694 1.00 88.56 137 GLY A C 1
ATOM 1010 O O . GLY A 1 137 ? 3.610 -18.833 -4.182 1.00 88.56 137 GLY A O 1
ATOM 1011 N N . LEU A 1 138 ? 5.669 -18.045 -3.746 1.00 88.62 138 LEU A N 1
ATOM 1012 C CA . LEU A 1 138 ? 5.526 -16.789 -4.481 1.00 88.62 138 LEU A CA 1
ATOM 1013 C C . LEU A 1 138 ? 6.581 -16.673 -5.591 1.00 88.62 138 LEU A C 1
ATOM 1015 O O . LEU A 1 138 ? 7.669 -17.242 -5.476 1.00 88.62 138 LEU A O 1
ATOM 1019 N N . PRO A 1 139 ? 6.298 -15.922 -6.671 1.00 91.75 139 PRO A N 1
ATOM 1020 C CA . PRO A 1 139 ? 7.320 -15.621 -7.661 1.00 91.75 139 PRO A CA 1
ATOM 1021 C C . PRO A 1 139 ? 8.479 -14.818 -7.034 1.00 91.75 139 PRO A C 1
ATOM 1023 O O . PRO A 1 139 ? 8.278 -14.113 -6.039 1.00 91.75 139 PRO A O 1
ATOM 1026 N N . PRO A 1 140 ? 9.690 -14.866 -7.620 1.00 91.56 140 PRO A N 1
ATOM 1027 C CA . PRO A 1 140 ? 10.832 -14.087 -7.142 1.00 91.56 140 PRO A CA 1
ATOM 1028 C C . PRO A 1 140 ? 10.498 -12.600 -7.011 1.00 91.56 140 PRO A C 1
ATOM 1030 O O . PRO A 1 140 ? 9.674 -12.087 -7.770 1.00 91.56 140 PRO A O 1
ATOM 1033 N N . ALA A 1 141 ? 11.142 -11.907 -6.071 1.00 91.69 141 ALA A N 1
ATOM 1034 C CA . ALA A 1 141 ? 10.961 -10.474 -5.846 1.00 91.69 141 ALA A CA 1
ATOM 1035 C C . ALA A 1 141 ? 9.541 -10.050 -5.398 1.00 91.69 141 ALA A C 1
ATOM 1037 O O . ALA A 1 141 ? 9.240 -8.859 -5.367 1.00 91.69 141 ALA A O 1
ATOM 1038 N N . HIS A 1 142 ? 8.651 -10.982 -5.034 1.00 93.06 142 HIS A N 1
ATOM 1039 C CA . HIS A 1 142 ? 7.317 -10.654 -4.519 1.00 93.06 142 HIS A CA 1
ATOM 1040 C C . HIS A 1 142 ? 7.273 -10.720 -2.991 1.00 93.06 142 HIS A C 1
ATOM 1042 O O . HIS A 1 142 ? 7.758 -11.673 -2.382 1.00 93.06 142 HIS A O 1
ATOM 1048 N N . TYR A 1 143 ? 6.647 -9.716 -2.378 1.00 91.44 143 TYR A N 1
ATOM 1049 C CA . TYR A 1 143 ? 6.462 -9.614 -0.934 1.00 91.44 143 TYR A CA 1
ATOM 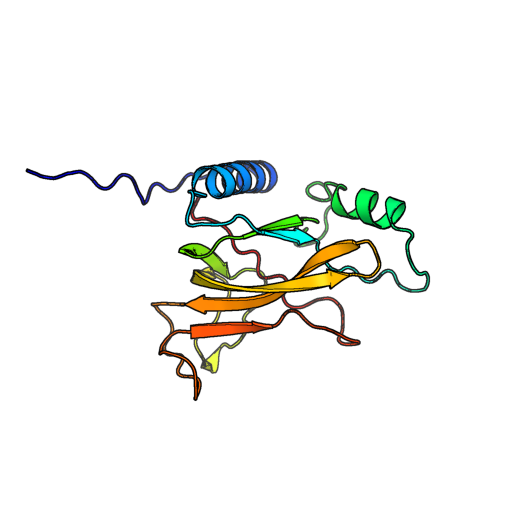1050 C C . TYR A 1 143 ? 4.990 -9.333 -0.597 1.00 91.44 143 TYR A C 1
ATOM 1052 O O . TYR A 1 143 ? 4.425 -8.365 -1.120 1.00 91.44 143 TYR A O 1
ATOM 1060 N N . PRO A 1 144 ? 4.355 -10.132 0.277 1.00 90.75 144 PRO A N 1
ATOM 1061 C CA . PRO A 1 144 ? 3.021 -9.846 0.779 1.00 90.75 144 PRO A CA 1
ATOM 1062 C C . PRO A 1 144 ? 3.092 -8.810 1.906 1.00 90.75 144 PRO A C 1
ATOM 1064 O O . PRO A 1 144 ? 3.634 -9.060 2.981 1.00 90.75 144 PRO A O 1
ATOM 1067 N N . ILE A 1 145 ? 2.523 -7.632 1.676 1.00 87.81 145 ILE A N 1
ATOM 1068 C CA . ILE A 1 145 ? 2.320 -6.629 2.721 1.00 87.81 145 ILE A CA 1
ATOM 1069 C C . ILE A 1 145 ? 1.013 -6.986 3.418 1.00 87.81 145 ILE A C 1
ATOM 1071 O O . ILE A 1 145 ? -0.064 -6.746 2.876 1.00 87.81 145 ILE A O 1
ATOM 1075 N N . ILE A 1 146 ? 1.110 -7.613 4.587 1.00 83.62 146 ILE A N 1
ATOM 1076 C CA . ILE A 1 146 ? -0.051 -7.982 5.401 1.00 83.62 146 ILE A CA 1
ATOM 1077 C C . ILE A 1 146 ? -0.406 -6.790 6.284 1.00 83.62 146 ILE A C 1
ATOM 1079 O O . ILE A 1 146 ? 0.438 -6.293 7.032 1.00 83.62 146 ILE A O 1
ATOM 1083 N N . LEU A 1 147 ? -1.651 -6.338 6.180 1.00 72.00 147 LEU A N 1
ATOM 1084 C CA . LEU A 1 147 ? -2.182 -5.254 6.991 1.00 72.00 147 LEU A CA 1
ATOM 1085 C C . LEU A 1 147 ? -2.812 -5.901 8.237 1.00 72.00 147 LEU A C 1
ATOM 1087 O O . LEU A 1 147 ? -3.637 -6.807 8.101 1.00 72.00 147 LEU A O 1
ATOM 1091 N N . PRO A 1 148 ? -2.353 -5.564 9.454 1.00 60.94 148 PRO A N 1
ATOM 1092 C CA . PRO A 1 148 ? -2.666 -6.353 10.638 1.00 60.94 148 PRO A CA 1
ATOM 1093 C C . PRO A 1 148 ? -4.166 -6.368 10.971 1.00 60.94 148 PRO A C 1
ATOM 1095 O O . PRO A 1 148 ? -4.774 -5.335 11.241 1.00 60.94 148 PRO A O 1
ATOM 1098 N N . HIS A 1 149 ? -4.719 -7.579 11.079 1.00 52.50 149 HIS A N 1
ATOM 1099 C CA . HIS A 1 149 ? -5.958 -7.877 11.796 1.00 52.50 149 HIS A CA 1
ATOM 1100 C C . HIS A 1 149 ? -5.632 -8.273 13.236 1.00 52.50 149 HIS A C 1
ATOM 1102 O O . HIS A 1 149 ? -5.089 -9.350 13.462 1.00 52.50 149 HIS A O 1
ATOM 1108 N N . GLY A 1 150 ? -5.961 -7.444 14.230 1.00 43.19 150 GLY A N 1
ATOM 1109 C CA . GLY A 1 150 ? -5.879 -7.858 15.644 1.00 43.19 150 GLY A CA 1
ATOM 1110 C C . GLY A 1 150 ? -4.926 -7.045 16.534 1.00 43.19 150 GLY A C 1
ATOM 1111 O O . GLY A 1 150 ? -4.511 -5.956 16.143 1.00 43.19 150 GLY A O 1
ATOM 1112 N N . PRO A 1 151 ? -4.682 -7.474 17.791 1.00 34.81 151 PRO A N 1
ATOM 1113 C CA . PRO A 1 151 ? -4.313 -6.632 18.941 1.00 34.81 151 PRO A CA 1
ATOM 1114 C C . PRO A 1 151 ? -2.816 -6.288 19.018 1.00 34.81 151 PRO A C 1
ATOM 1116 O O . PRO A 1 151 ? -2.263 -6.142 20.105 1.00 34.81 151 PRO A O 1
ATOM 1119 N N . LEU A 1 152 ? -2.139 -6.174 17.877 1.00 35.62 152 LEU A N 1
ATOM 1120 C CA . LEU A 1 152 ? -0.755 -5.708 17.842 1.00 35.62 152 LEU A CA 1
ATOM 1121 C C . LEU A 1 152 ? -0.708 -4.171 17.928 1.00 35.62 152 LEU A C 1
ATOM 1123 O O . LEU A 1 152 ? -1.656 -3.508 17.493 1.00 35.62 152 LEU A O 1
ATOM 1127 N N . PRO A 1 153 ? 0.350 -3.594 18.531 1.00 29.48 153 PRO A N 1
ATOM 1128 C CA . PRO A 1 153 ? 0.421 -2.164 18.801 1.00 29.48 153 PRO A CA 1
ATOM 1129 C C . PRO A 1 153 ? 0.356 -1.322 17.507 1.00 29.48 153 PRO A C 1
ATOM 1131 O O . PRO A 1 153 ? 0.901 -1.727 16.479 1.00 29.48 153 PRO A O 1
ATOM 1134 N N . PRO A 1 154 ? -0.288 -0.140 17.552 1.00 35.44 154 PRO A N 1
ATOM 1135 C CA . PRO A 1 154 ? -0.891 0.540 16.395 1.00 35.44 154 PRO A CA 1
ATOM 1136 C C . PRO A 1 154 ? 0.075 1.335 15.490 1.00 35.44 154 PRO A C 1
ATOM 1138 O O . PRO A 1 154 ? -0.317 2.348 14.926 1.00 35.44 154 PRO A O 1
ATOM 1141 N N . TRP A 1 155 ? 1.332 0.918 15.319 1.00 33.09 155 TRP A N 1
ATOM 1142 C CA . TRP A 1 155 ? 2.337 1.759 14.635 1.00 33.09 155 TRP A CA 1
ATOM 1143 C C . TRP A 1 155 ? 2.881 1.218 13.316 1.00 33.09 155 TRP A C 1
ATOM 1145 O O . TRP A 1 155 ? 3.718 1.870 12.699 1.00 33.09 155 TRP A O 1
ATOM 1155 N N . SER A 1 156 ? 2.430 0.060 12.842 1.00 37.81 156 SER A N 1
ATOM 1156 C CA . SER A 1 156 ? 3.194 -0.636 11.810 1.00 37.81 156 SER A CA 1
ATOM 1157 C C . SER A 1 156 ? 2.322 -1.114 10.664 1.00 37.81 156 SER A C 1
ATOM 1159 O O . SER A 1 156 ? 1.462 -1.972 10.831 1.00 37.81 156 SER A O 1
ATOM 1161 N N . VAL A 1 157 ? 2.691 -0.633 9.478 1.00 40.19 157 VAL A N 1
ATOM 1162 C CA . VAL A 1 157 ? 2.295 -1.132 8.159 1.00 40.19 157 VAL A CA 1
ATOM 1163 C C . VAL A 1 157 ? 0.978 -0.556 7.635 1.00 40.19 157 VAL A C 1
ATOM 1165 O O . VAL A 1 157 ? 0.074 -1.280 7.266 1.00 40.19 157 VAL A O 1
ATOM 1168 N N . LEU A 1 158 ? 0.903 0.764 7.481 1.00 39.25 158 LEU A N 1
ATOM 1169 C CA . LEU A 1 158 ? 0.227 1.337 6.313 1.00 39.25 158 LEU A CA 1
ATOM 1170 C C . LEU A 1 158 ? 1.345 1.749 5.362 1.00 39.25 158 LEU A C 1
ATOM 1172 O O . LEU A 1 158 ? 1.958 2.811 5.491 1.00 39.25 158 LEU A O 1
ATOM 1176 N N . VAL A 1 159 ? 1.700 0.831 4.461 1.00 39.34 159 VAL A N 1
ATOM 1177 C CA . VAL A 1 159 ? 2.667 1.124 3.408 1.00 39.34 159 VAL A CA 1
ATOM 1178 C C . VAL A 1 159 ? 2.038 2.192 2.540 1.00 39.34 159 VAL A C 1
ATOM 1180 O O . VAL A 1 159 ? 1.056 1.952 1.841 1.00 39.34 159 VAL A O 1
ATOM 1183 N N . GLN A 1 160 ? 2.584 3.399 2.622 1.00 41.34 160 GLN A N 1
ATOM 1184 C CA . GLN A 1 160 ? 2.145 4.494 1.785 1.00 41.34 160 GLN A CA 1
ATOM 1185 C C . GLN A 1 160 ? 2.671 4.244 0.378 1.00 41.34 160 GLN A C 1
ATOM 1187 O O . GLN A 1 160 ? 3.741 4.709 0.008 1.00 41.34 160 GLN A O 1
ATOM 1192 N N . LEU A 1 161 ? 1.912 3.449 -0.368 1.00 42.41 161 LEU A N 1
ATOM 1193 C CA . LEU A 1 161 ? 2.125 3.114 -1.760 1.00 42.41 161 LEU A CA 1
ATOM 1194 C C . LEU A 1 161 ? 1.995 4.393 -2.596 1.00 42.41 161 LEU A C 1
ATOM 1196 O O . LEU A 1 161 ? 0.934 4.720 -3.119 1.00 42.41 161 LEU A O 1
ATOM 1200 N N . PHE A 1 162 ? 3.063 5.183 -2.651 1.00 38.56 162 PHE A N 1
ATOM 1201 C CA . PHE A 1 162 ? 3.066 6.409 -3.431 1.00 38.56 162 PHE A CA 1
ATOM 1202 C C . PHE A 1 162 ? 3.448 6.141 -4.868 1.00 38.56 162 PHE A C 1
ATOM 1204 O O . PHE A 1 162 ? 4.496 5.555 -5.132 1.00 38.56 162 PHE A O 1
ATOM 1211 N N . LEU A 1 163 ? 2.642 6.680 -5.779 1.00 29.72 163 LEU A N 1
ATOM 1212 C CA . LEU A 1 163 ? 3.055 6.837 -7.159 1.00 29.72 163 LEU A CA 1
ATOM 1213 C C . LEU A 1 163 ? 4.348 7.640 -7.196 1.00 29.72 163 LEU A C 1
ATOM 1215 O O . LEU A 1 163 ? 4.521 8.606 -6.445 1.00 29.72 163 LEU A O 1
ATOM 1219 N N . LYS A 1 164 ? 5.220 7.236 -8.119 1.00 28.33 164 LYS A N 1
ATOM 1220 C CA . LYS A 1 164 ? 6.236 8.105 -8.693 1.00 28.33 164 LYS A CA 1
ATOM 1221 C C . LYS A 1 164 ? 5.481 9.316 -9.230 1.00 28.33 164 LYS A C 1
ATOM 1223 O O . LYS A 1 164 ? 4.855 9.230 -10.288 1.00 28.33 164 LYS A O 1
ATOM 1228 N N . SER A 1 165 ? 5.390 10.355 -8.403 1.00 35.53 165 SER A N 1
ATOM 1229 C CA . SER A 1 165 ? 5.003 11.687 -8.831 1.00 35.53 165 SER A CA 1
ATOM 1230 C C . SER A 1 165 ? 6.007 12.051 -9.860 1.00 35.53 165 SER A C 1
ATOM 1232 O O . SER A 1 165 ? 7.204 12.002 -9.483 1.00 35.53 165 SER A O 1
#

pLDDT: mean 74.3, std 18.09, range [28.33, 94.0]

Secondary structure (DSSP, 8-state):
-------------S-HHHHHHHHHHHHHHH--TTS--EEEE-----TTSPPPHHHHHHHHH--GGGS-SS-PPPSEEEE-TT-EEE--SS-SBTTTTB-TT-EEEEEEEEEEE-TTS-EEEEEEEEE-TT-----TTS-TTEEEEEPP-SSS-TTS---------

Foldseek 3Di:
DDDPDPPADFDDDDAPVVQQVVQVVVLVVPDDPPKDKDKAFDDDDDPDDDDALVVLVVVLPDDCSPPPDPDDDHRIDIDIFQFKFFFADAAPDVPQPRGGGQIWTWHDWAWDADPSGGIHTQKTKIARPPTQDDDPPDDGRIDIQGDDDDDDDDDDDPGRGGGND

Organism: NCBI:txid48579

Sequence (165 aa):
MGSADYHDTAAIVATNAVREVLNAHKAAASCTANKKLVVCAALDKCTGQELSCEECDMLLKLNVGGLKSSSPLPGHVTLYEGMPIVLRLHNLSTDLGITNGLQGVVRTIWTDICPAGFTYATCVLVHFPDSKIHLTGLPPAHYPIILPHGPLPPWSVLVQLFLKS

Radius of gyration: 16.75 Å; chains: 1; bounding box: 38×42×60 Å